Protein AF-A0A520DDQ4-F1 (afdb_monomer_lite)

Sequence (55 aa):
KKIIDACILDGLLSDWFLHCSNSMRIAPPLIITQAEIEEACQIILKNINLVLERQ

Radius of gyration: 11.67 Å; chains: 1; bounding box: 29×24×25 Å

Foldseek 3Di:
DQLQVQLVVVVQDWDDDPPDPPDIDRDDDPPDDPVNVVVSVVSSVVSVVVVVVVD

pLDDT: mean 78.01, std 11.08, range [49.09, 93.19]

Secondary structure (DSSP, 8-state):
-HHHHHHHHTT---EE-TT-TT-EE----TT--HHHHHHHHHHHHHHHHHHHTT-

Structure (mmCIF, N/CA/C/O backbone):
data_AF-A0A520DDQ4-F1
#
_entry.id   AF-A0A520DDQ4-F1
#
loop_
_atom_site.group_PDB
_atom_site.id
_atom_site.type_symbol
_atom_site.label_atom_id
_atom_site.label_alt_id
_atom_site.label_comp_id
_atom_site.label_asym_id
_atom_site.label_entity_id
_atom_site.label_seq_id
_atom_site.pdbx_PDB_ins_code
_atom_site.Cartn_x
_atom_site.Cartn_y
_atom_site.Cartn_z
_atom_site.occupancy
_atom_site.B_iso_or_equiv
_atom_site.auth_seq_id
_atom_site.auth_comp_id
_atom_site.auth_asym_id
_atom_site.auth_atom_id
_atom_site.pdbx_PDB_model_num
ATOM 1 N N . LYS A 1 1 ? 7.665 3.116 -12.819 1.00 58.12 1 LYS A N 1
ATOM 2 C CA . LYS A 1 1 ? 6.332 2.585 -13.213 1.00 58.12 1 LYS A CA 1
ATOM 3 C C . LYS A 1 1 ? 6.132 1.133 -12.772 1.00 58.12 1 LYS A C 1
ATOM 5 O O . LYS A 1 1 ? 5.187 0.909 -12.042 1.00 58.12 1 LYS A O 1
ATOM 10 N N . LYS A 1 2 ? 7.077 0.215 -13.049 1.00 71.75 2 LYS A N 1
ATOM 11 C CA . LYS A 1 2 ? 6.998 -1.224 -12.696 1.00 71.75 2 LYS A CA 1
ATOM 12 C C . LYS A 1 2 ? 6.508 -1.566 -11.273 1.00 71.75 2 LYS A C 1
ATOM 14 O O . LYS A 1 2 ? 5.742 -2.503 -11.128 1.00 71.75 2 LYS A O 1
ATOM 19 N N . ILE A 1 3 ? 6.937 -0.824 -10.247 1.00 74.19 3 ILE A N 1
ATOM 20 C CA . ILE A 1 3 ? 6.543 -1.089 -8.848 1.00 74.19 3 ILE A CA 1
ATOM 21 C C . ILE A 1 3 ? 5.052 -0.801 -8.617 1.00 74.19 3 ILE A C 1
ATOM 23 O O . ILE A 1 3 ? 4.388 -1.566 -7.934 1.00 74.19 3 ILE A O 1
ATOM 27 N N . ILE A 1 4 ? 4.512 0.270 -9.205 1.00 73.50 4 ILE A N 1
ATOM 28 C CA . ILE A 1 4 ? 3.116 0.683 -8.983 1.00 73.50 4 ILE A CA 1
ATOM 29 C C . ILE A 1 4 ? 2.158 -0.262 -9.704 1.00 73.50 4 ILE A C 1
ATOM 31 O O . ILE A 1 4 ? 1.178 -0.690 -9.109 1.00 73.50 4 ILE A O 1
ATOM 35 N N . ASP A 1 5 ? 2.504 -0.680 -10.923 1.00 75.88 5 ASP A N 1
ATOM 36 C CA . ASP A 1 5 ? 1.738 -1.702 -11.644 1.00 75.88 5 ASP A CA 1
ATOM 37 C C . ASP A 1 5 ? 1.703 -3.027 -10.857 1.00 75.88 5 ASP A C 1
ATOM 39 O O . ASP A 1 5 ? 0.665 -3.678 -10.780 1.00 75.88 5 ASP A O 1
ATOM 43 N N . ALA A 1 6 ? 2.818 -3.402 -10.219 1.00 78.94 6 ALA A N 1
ATOM 44 C CA . ALA A 1 6 ? 2.904 -4.609 -9.399 1.00 78.94 6 ALA A CA 1
ATOM 45 C C . ALA A 1 6 ? 2.104 -4.492 -8.084 1.00 78.94 6 ALA A C 1
ATOM 47 O O . ALA A 1 6 ? 1.379 -5.417 -7.726 1.00 78.94 6 ALA A O 1
ATOM 48 N N . CYS A 1 7 ? 2.136 -3.330 -7.422 1.00 78.88 7 CYS A N 1
ATOM 49 C CA . CYS A 1 7 ? 1.295 -3.050 -6.254 1.00 78.88 7 CYS A CA 1
ATOM 50 C C . CYS A 1 7 ?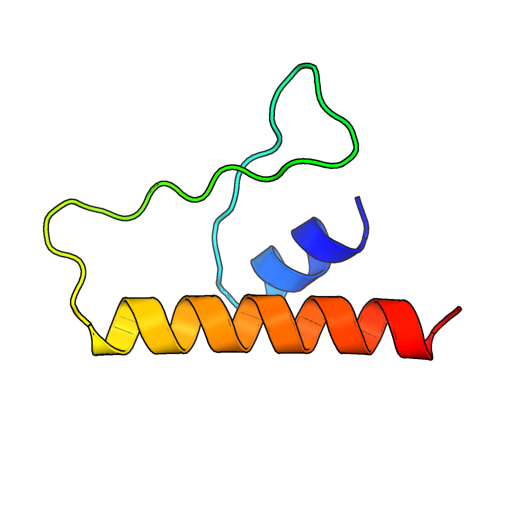 -0.208 -3.094 -6.583 1.00 78.88 7 CYS A C 1
ATOM 52 O O . CYS A 1 7 ? -0.977 -3.639 -5.795 1.00 78.88 7 CYS A O 1
ATOM 54 N N . ILE A 1 8 ? -0.625 -2.574 -7.746 1.00 79.44 8 ILE A N 1
ATOM 55 C CA . ILE A 1 8 ? -2.027 -2.618 -8.197 1.00 79.44 8 ILE A CA 1
ATOM 56 C C . ILE A 1 8 ? -2.483 -4.068 -8.414 1.00 79.44 8 ILE A C 1
ATOM 58 O O . ILE A 1 8 ? -3.602 -4.416 -8.041 1.00 79.44 8 ILE A O 1
ATOM 62 N N . LEU A 1 9 ? -1.623 -4.926 -8.976 1.00 80.06 9 LEU A N 1
ATOM 63 C CA . LEU A 1 9 ? -1.915 -6.355 -9.152 1.00 80.06 9 LEU A CA 1
ATOM 64 C C . LEU A 1 9 ? -2.066 -7.102 -7.819 1.00 80.06 9 LEU A C 1
ATOM 66 O O . LEU A 1 9 ? -2.899 -7.998 -7.724 1.00 80.06 9 LEU A O 1
ATOM 70 N N . ASP A 1 10 ? -1.300 -6.715 -6.800 1.00 80.25 10 ASP A N 1
ATOM 71 C CA . ASP A 1 10 ? -1.392 -7.262 -5.440 1.00 80.25 10 ASP A CA 1
ATOM 72 C C . ASP A 1 10 ? -2.539 -6.631 -4.612 1.00 80.25 10 ASP A C 1
ATOM 74 O O . ASP A 1 10 ? -2.665 -6.905 -3.422 1.00 80.25 10 ASP A O 1
ATOM 78 N N . GLY A 1 11 ? -3.399 -5.804 -5.223 1.00 78.12 11 GLY A N 1
ATOM 79 C CA . GLY A 1 11 ? -4.599 -5.251 -4.581 1.00 78.12 11 GLY A CA 1
ATOM 80 C C . GLY A 1 11 ? -4.390 -3.927 -3.844 1.00 78.12 11 GLY A C 1
ATOM 81 O O . GLY A 1 11 ? -5.333 -3.398 -3.256 1.00 78.12 11 GLY A O 1
ATOM 82 N N . LEU A 1 12 ? -3.190 -3.344 -3.908 1.00 80.25 12 LEU A N 1
ATOM 83 C CA . LEU A 1 12 ? -2.906 -2.036 -3.330 1.00 80.25 12 LEU A CA 1
ATOM 84 C C . LEU A 1 12 ? -3.127 -0.930 -4.369 1.00 80.25 12 LEU A C 1
ATOM 86 O O . LEU A 1 12 ? -2.296 -0.697 -5.250 1.00 80.25 12 LEU A O 1
ATOM 90 N N . LEU A 1 13 ? -4.239 -0.206 -4.232 1.00 72.56 13 LEU A N 1
ATOM 91 C CA . LEU A 1 13 ? -4.537 0.950 -5.073 1.00 72.56 13 LEU A CA 1
ATOM 92 C C . LEU A 1 13 ? -3.651 2.139 -4.666 1.00 72.56 13 LEU A C 1
ATOM 94 O O . LEU A 1 13 ? -3.799 2.701 -3.579 1.00 72.56 13 LEU A O 1
ATOM 98 N N . SER A 1 14 ? -2.733 2.539 -5.541 1.00 68.81 14 SER A N 1
ATOM 99 C CA . SER A 1 14 ? -1.888 3.718 -5.355 1.00 68.81 14 SER A CA 1
ATOM 100 C C . SER A 1 14 ? -1.888 4.586 -6.608 1.00 68.81 14 SER A C 1
ATOM 102 O O . SER A 1 14 ? -2.040 4.086 -7.723 1.00 68.8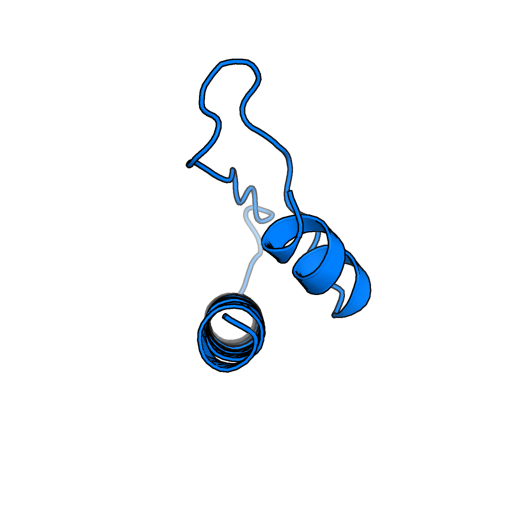1 14 SER A O 1
ATOM 104 N N . ASP A 1 15 ? -1.754 5.901 -6.423 1.00 65.94 15 ASP A N 1
ATOM 105 C CA . ASP A 1 15 ? -1.788 6.862 -7.528 1.00 65.94 15 ASP A CA 1
ATOM 106 C C . ASP A 1 15 ? -0.422 7.535 -7.720 1.00 65.94 15 ASP A C 1
ATOM 108 O O . ASP A 1 15 ? 0.338 7.775 -6.769 1.00 65.94 15 ASP A O 1
ATOM 112 N N . TRP A 1 16 ? -0.105 7.823 -8.979 1.00 61.12 16 TRP A N 1
ATOM 113 C CA . TRP A 1 16 ? 1.122 8.495 -9.384 1.00 61.12 16 TRP A CA 1
ATOM 114 C C . TRP A 1 16 ? 1.037 9.983 -9.055 1.00 61.12 16 TRP A C 1
ATOM 116 O O . TRP A 1 16 ? 0.089 10.669 -9.435 1.00 61.12 16 TRP A O 1
ATOM 126 N N . PHE A 1 17 ? 2.070 10.530 -8.412 1.00 59.50 17 PHE A N 1
ATOM 127 C CA . PHE A 1 17 ? 2.168 11.982 -8.282 1.00 59.50 17 PHE A CA 1
ATOM 128 C C . PHE A 1 17 ? 2.499 12.594 -9.647 1.00 59.50 17 PHE A C 1
ATOM 130 O O . PHE A 1 17 ? 3.481 12.207 -10.281 1.00 59.50 17 PHE A O 1
ATOM 137 N N . LEU A 1 18 ? 1.708 13.582 -10.077 1.00 60.66 18 LEU A N 1
ATOM 138 C CA . LEU A 1 18 ? 1.753 14.146 -11.433 1.00 60.66 18 LEU A CA 1
ATOM 139 C C . LEU A 1 18 ? 3.143 14.671 -11.859 1.00 60.66 18 LEU A C 1
ATOM 141 O O . LEU A 1 18 ?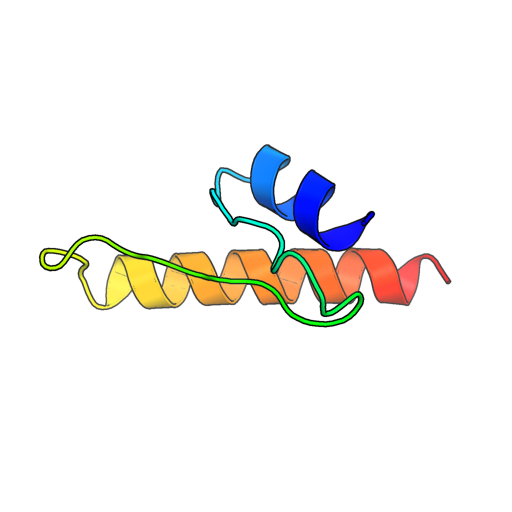 3.375 14.832 -13.054 1.00 60.66 18 LEU A O 1
ATOM 145 N N . HIS A 1 19 ? 4.051 14.976 -10.919 1.00 57.94 19 HIS A N 1
ATOM 146 C CA . HIS A 1 19 ? 5.347 15.637 -11.165 1.00 57.94 19 HIS A CA 1
ATOM 147 C C . HIS A 1 19 ? 6.564 14.970 -10.482 1.00 57.94 19 HIS A C 1
ATOM 149 O O . HIS A 1 19 ? 7.660 15.522 -10.539 1.00 57.94 19 HIS A O 1
ATOM 155 N N . CYS A 1 20 ? 6.421 13.784 -9.873 1.00 57.84 20 CYS A N 1
ATOM 156 C CA . CYS A 1 20 ? 7.546 13.069 -9.253 1.00 57.84 20 CYS A CA 1
ATOM 157 C C . CYS A 1 20 ? 7.609 11.612 -9.716 1.00 57.84 20 CYS A C 1
ATOM 159 O O . CYS A 1 20 ? 6.823 10.775 -9.286 1.00 57.84 20 CYS A O 1
ATOM 161 N N . SER A 1 21 ? 8.615 11.291 -10.531 1.00 63.19 21 SER A N 1
ATOM 162 C CA . SER A 1 21 ? 8.845 9.949 -11.090 1.00 63.19 21 SER A CA 1
ATOM 163 C C . SER A 1 21 ? 9.167 8.865 -10.055 1.00 63.19 21 SER A C 1
ATOM 165 O O . SER A 1 21 ? 9.097 7.674 -10.366 1.00 63.19 21 SER A O 1
ATOM 167 N N . ASN A 1 22 ? 9.536 9.285 -8.843 1.00 66.88 22 ASN A N 1
ATOM 168 C CA . ASN A 1 22 ? 10.073 8.435 -7.782 1.00 66.88 22 ASN A CA 1
ATOM 169 C C . ASN A 1 22 ? 9.193 8.447 -6.520 1.00 66.88 22 ASN A C 1
ATOM 171 O O . ASN A 1 22 ? 9.611 7.936 -5.484 1.00 66.88 22 ASN A O 1
ATOM 175 N N . SER A 1 23 ? 7.999 9.041 -6.580 1.00 68.56 23 SER A N 1
ATOM 176 C CA . SER A 1 23 ? 7.115 9.191 -5.421 1.00 68.56 23 SER A CA 1
ATOM 177 C C . SER A 1 23 ? 5.730 8.625 -5.720 1.00 68.56 23 SER A C 1
ATOM 179 O O . SER A 1 23 ? 5.185 8.825 -6.803 1.00 68.56 23 SER A O 1
ATOM 181 N N . MET A 1 24 ? 5.155 7.934 -4.741 1.00 71.69 24 MET A N 1
ATOM 182 C CA . MET A 1 24 ? 3.839 7.302 -4.819 1.00 71.69 24 MET A CA 1
ATOM 183 C C . MET A 1 24 ? 2.926 7.912 -3.757 1.00 71.69 24 MET A C 1
ATOM 185 O O . MET A 1 24 ? 3.370 8.136 -2.630 1.00 71.69 24 MET A O 1
ATOM 189 N N . ARG A 1 25 ? 1.658 8.172 -4.094 1.00 78.06 25 ARG A N 1
ATOM 190 C CA . ARG A 1 25 ? 0.654 8.594 -3.112 1.00 78.06 25 ARG A CA 1
ATOM 191 C C . ARG A 1 25 ? -0.102 7.379 -2.596 1.00 78.06 25 ARG A C 1
ATOM 193 O O . ARG A 1 25 ? -0.662 6.615 -3.378 1.00 78.06 25 ARG A O 1
ATOM 200 N N . ILE A 1 26 ? -0.174 7.265 -1.277 1.00 77.38 26 ILE A N 1
ATOM 201 C CA . ILE A 1 26 ? -1.037 6.312 -0.583 1.00 77.38 26 ILE A CA 1
ATOM 202 C C . ILE A 1 26 ? -2.108 7.148 0.117 1.00 77.38 26 ILE A C 1
ATOM 204 O O . ILE A 1 26 ? -1.782 8.028 0.913 1.00 77.38 26 ILE A O 1
ATOM 208 N N . ALA A 1 27 ? -3.374 6.943 -0.243 1.00 79.94 27 ALA A N 1
ATOM 209 C CA . ALA A 1 27 ? -4.508 7.689 0.299 1.00 79.94 27 ALA A CA 1
ATOM 210 C C . ALA A 1 27 ? -5.514 6.708 0.918 1.00 79.94 27 ALA A C 1
ATOM 212 O O . ALA A 1 27 ? -6.529 6.402 0.290 1.00 79.94 27 ALA A O 1
ATOM 213 N N . PRO A 1 28 ? -5.218 6.171 2.114 1.00 81.44 28 PRO A N 1
ATOM 214 C CA . PRO A 1 28 ? -6.124 5.249 2.774 1.00 81.44 28 PRO A CA 1
ATOM 215 C C . PRO A 1 28 ? -7.385 5.983 3.265 1.00 81.44 28 PRO A C 1
ATO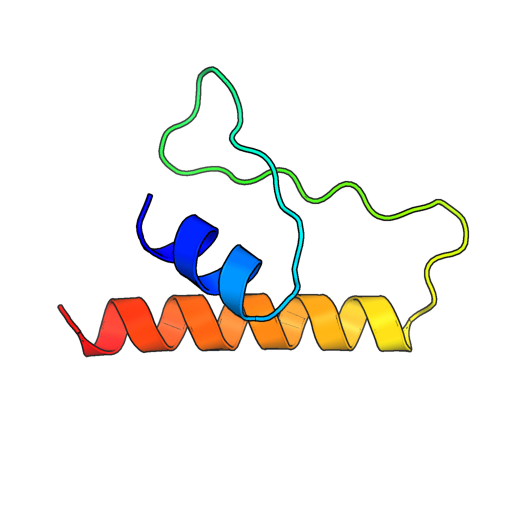M 217 O O . PRO A 1 28 ? -7.346 7.197 3.501 1.00 81.44 28 PRO A O 1
ATOM 220 N N . PRO A 1 29 ? -8.511 5.275 3.442 1.00 84.38 29 PRO A N 1
ATOM 221 C CA . PRO A 1 29 ? -9.702 5.854 4.048 1.00 84.38 29 PRO A CA 1
ATOM 222 C C . PRO A 1 29 ? -9.455 6.186 5.530 1.00 84.38 29 PRO A C 1
ATOM 224 O O . PRO A 1 29 ? -8.651 5.543 6.197 1.00 84.38 29 PRO A O 1
ATOM 227 N N . LEU A 1 30 ? -10.192 7.156 6.083 1.00 86.12 30 LEU A N 1
ATOM 228 C CA . LEU A 1 30 ? -10.065 7.568 7.496 1.00 86.12 30 LEU A CA 1
ATOM 229 C C . LEU A 1 30 ? -10.425 6.468 8.510 1.00 86.12 30 LEU A C 1
ATOM 231 O O . LEU A 1 30 ? -10.129 6.601 9.692 1.00 86.12 30 LEU A O 1
ATOM 235 N N . ILE A 1 31 ? -11.081 5.408 8.043 1.00 91.94 31 ILE A N 1
ATOM 236 C CA . ILE A 1 31 ? -11.480 4.237 8.828 1.00 91.94 31 ILE A CA 1
ATOM 237 C C . ILE A 1 31 ? -10.442 3.107 8.793 1.00 91.94 31 ILE A C 1
ATOM 239 O O . ILE A 1 31 ? -10.719 2.039 9.332 1.00 91.94 31 ILE A O 1
ATOM 243 N N . ILE A 1 32 ? -9.292 3.311 8.135 1.00 92.06 32 ILE A N 1
ATOM 244 C CA . ILE A 1 32 ? -8.265 2.274 8.006 1.00 92.06 32 ILE A CA 1
ATOM 245 C C . ILE A 1 32 ? -7.778 1.810 9.383 1.00 92.06 32 ILE A C 1
ATOM 247 O O . ILE A 1 32 ? -7.530 2.604 10.294 1.00 92.06 32 ILE A O 1
ATOM 251 N N . THR A 1 33 ? -7.637 0.503 9.524 1.00 93.19 33 THR A N 1
ATOM 252 C CA . THR A 1 33 ? -7.156 -0.159 10.731 1.00 93.19 33 THR A CA 1
ATOM 253 C C . THR A 1 33 ? -5.642 -0.350 10.692 1.00 93.19 33 THR A C 1
ATOM 255 O O . THR A 1 33 ? -5.014 -0.366 9.635 1.00 93.19 33 THR A O 1
ATOM 258 N N . GLN A 1 34 ? -5.033 -0.552 11.861 1.00 92.19 34 GLN A N 1
ATOM 259 C CA . GLN A 1 34 ? -3.597 -0.829 11.962 1.00 92.19 34 GLN A CA 1
ATOM 260 C C . GLN A 1 34 ? -3.182 -2.073 11.153 1.00 92.19 34 GLN A C 1
ATOM 262 O O . GLN A 1 34 ? -2.130 -2.066 10.522 1.00 92.19 34 GLN A O 1
ATOM 267 N N . ALA A 1 35 ? -4.026 -3.109 11.126 1.00 91.56 35 ALA A N 1
ATOM 268 C CA . ALA A 1 35 ? -3.767 -4.329 10.366 1.00 91.56 35 ALA A CA 1
ATOM 269 C C . ALA A 1 35 ? -3.723 -4.069 8.850 1.00 91.56 35 ALA A C 1
ATOM 271 O O . ALA A 1 35 ? -2.816 -4.545 8.175 1.00 91.56 35 ALA A O 1
ATOM 272 N N . GLU A 1 36 ? -4.644 -3.254 8.326 1.00 87.81 36 GLU A N 1
ATOM 273 C CA . GLU A 1 36 ? -4.660 -2.861 6.908 1.00 87.81 36 GLU A CA 1
ATOM 274 C C . GLU A 1 36 ? -3.452 -1.982 6.542 1.00 87.81 36 GLU A C 1
ATOM 276 O O . GLU A 1 36 ? -2.923 -2.079 5.435 1.00 87.81 36 GLU A O 1
ATOM 281 N N . ILE A 1 37 ? -2.974 -1.142 7.470 1.00 88.56 37 ILE A N 1
ATOM 282 C CA . ILE A 1 37 ? -1.732 -0.373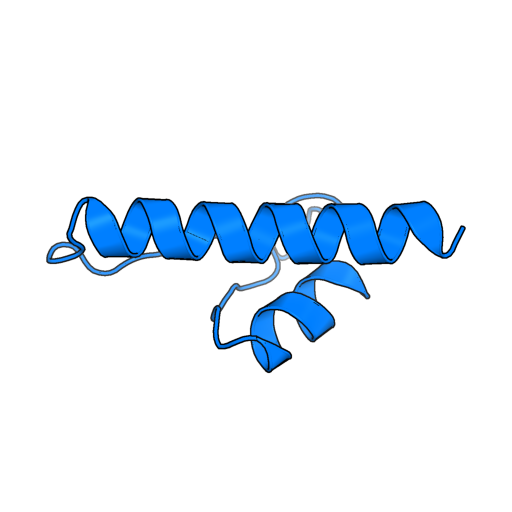 7.279 1.00 88.56 37 ILE A CA 1
ATOM 283 C C . ILE A 1 37 ? -0.533 -1.321 7.168 1.00 88.56 37 ILE A C 1
ATOM 285 O O . ILE A 1 37 ? 0.305 -1.156 6.280 1.00 88.56 37 ILE A O 1
ATOM 289 N N . GLU A 1 38 ? -0.435 -2.309 8.059 1.00 91.81 38 GLU A N 1
ATOM 290 C CA . GLU A 1 38 ? 0.647 -3.296 8.039 1.00 91.81 38 GLU A CA 1
ATOM 291 C C . GLU A 1 38 ? 0.621 -4.142 6.764 1.00 91.81 38 GLU A C 1
ATOM 293 O O . GLU A 1 38 ? 1.666 -4.318 6.136 1.00 91.81 38 GLU A O 1
ATOM 298 N N . GLU A 1 39 ? -0.560 -4.585 6.330 1.00 89.25 39 GLU A N 1
ATOM 299 C CA . GLU A 1 39 ? -0.751 -5.307 5.071 1.00 89.25 39 GLU A CA 1
ATOM 300 C C . GLU A 1 39 ? -0.315 -4.462 3.865 1.00 89.25 39 GLU A C 1
ATOM 302 O O . GLU A 1 39 ? 0.481 -4.917 3.038 1.00 89.25 39 GLU A O 1
ATOM 307 N N . ALA A 1 40 ? -0.739 -3.196 3.797 1.00 88.00 40 ALA A N 1
ATOM 308 C CA . ALA A 1 40 ? -0.327 -2.283 2.735 1.00 88.00 40 ALA A CA 1
ATOM 309 C C . ALA A 1 40 ? 1.201 -2.101 2.698 1.00 88.00 40 ALA A C 1
ATOM 311 O O . ALA A 1 40 ? 1.816 -2.191 1.633 1.00 88.00 40 ALA A O 1
ATOM 312 N N . CYS A 1 41 ? 1.837 -1.898 3.854 1.00 88.62 41 CYS A N 1
ATOM 313 C CA . CYS A 1 41 ? 3.293 -1.798 3.966 1.00 88.62 41 CYS A CA 1
ATOM 314 C C . CYS A 1 41 ? 4.004 -3.080 3.505 1.00 88.62 41 CYS A C 1
ATOM 316 O O . CYS A 1 41 ? 5.010 -2.999 2.794 1.00 88.62 41 CYS A O 1
ATOM 318 N N . GLN A 1 42 ? 3.484 -4.257 3.864 1.00 90.19 42 GLN A N 1
ATOM 319 C CA . GLN A 1 42 ? 4.032 -5.541 3.422 1.00 90.19 42 GLN A CA 1
ATOM 320 C C . GLN A 1 42 ? 3.945 -5.706 1.902 1.00 90.19 42 GLN A C 1
ATOM 322 O O . GLN A 1 42 ? 4.934 -6.097 1.279 1.00 90.19 42 GLN A O 1
ATOM 327 N N . ILE A 1 43 ? 2.809 -5.353 1.291 1.00 87.62 43 ILE A N 1
ATOM 328 C CA . ILE A 1 43 ? 2.627 -5.397 -0.167 1.00 87.62 43 ILE A CA 1
ATOM 329 C C . ILE A 1 43 ? 3.628 -4.467 -0.866 1.00 87.62 43 ILE A C 1
ATOM 331 O O . ILE A 1 43 ? 4.261 -4.864 -1.848 1.00 87.62 43 ILE A O 1
ATOM 335 N N . ILE A 1 44 ? 3.828 -3.251 -0.345 1.00 86.25 44 ILE A N 1
ATOM 336 C CA . ILE A 1 44 ? 4.792 -2.290 -0.903 1.00 86.25 44 ILE A CA 1
ATOM 337 C C . ILE A 1 44 ? 6.210 -2.861 -0.849 1.00 86.25 44 ILE A C 1
ATOM 339 O O . ILE A 1 44 ? 6.903 -2.882 -1.865 1.00 86.25 44 ILE A O 1
ATOM 343 N N . LEU A 1 45 ? 6.641 -3.348 0.317 1.00 87.31 45 LEU A N 1
ATOM 344 C CA . LEU A 1 45 ? 7.985 -3.898 0.507 1.00 87.31 45 LEU A CA 1
ATOM 345 C C . LEU A 1 45 ? 8.229 -5.133 -0.365 1.00 87.31 45 LEU A C 1
ATOM 347 O O . LEU A 1 45 ? 9.278 -5.235 -1.000 1.00 87.31 45 LEU A O 1
ATOM 351 N N . LYS A 1 46 ? 7.245 -6.036 -0.458 1.00 87.94 46 LYS A N 1
ATOM 352 C CA . LYS A 1 46 ? 7.281 -7.208 -1.343 1.00 87.94 46 LYS A CA 1
ATOM 353 C C . LYS A 1 46 ? 7.518 -6.797 -2.797 1.00 87.94 46 LYS A C 1
ATOM 355 O O . LYS A 1 46 ? 8.407 -7.343 -3.447 1.00 87.94 46 LYS A O 1
ATOM 360 N N . ASN A 1 47 ? 6.763 -5.821 -3.298 1.00 85.88 47 ASN A N 1
ATOM 361 C CA . ASN A 1 47 ? 6.876 -5.372 -4.686 1.00 85.88 47 ASN A CA 1
ATOM 362 C C . ASN A 1 47 ? 8.168 -4.586 -4.957 1.00 85.88 47 ASN A C 1
ATOM 364 O O . ASN A 1 47 ? 8.753 -4.729 -6.031 1.00 85.88 47 ASN A O 1
ATOM 368 N N . ILE A 1 48 ? 8.660 -3.807 -3.987 1.00 85.19 48 ILE A N 1
ATOM 369 C CA . ILE A 1 48 ? 9.972 -3.150 -4.076 1.00 85.19 48 ILE A CA 1
ATOM 370 C C . ILE A 1 48 ? 11.083 -4.200 -4.194 1.00 85.19 48 ILE A C 1
ATOM 372 O O . ILE A 1 48 ? 11.878 -4.130 -5.131 1.00 85.19 48 ILE A O 1
ATOM 376 N N . ASN A 1 49 ? 11.108 -5.194 -3.301 1.00 86.56 49 ASN A N 1
ATOM 377 C CA . ASN A 1 49 ? 12.121 -6.252 -3.316 1.00 86.56 49 ASN A CA 1
ATOM 378 C C . ASN A 1 49 ? 12.075 -7.067 -4.614 1.00 86.56 49 ASN A C 1
ATOM 380 O O . ASN A 1 49 ? 13.108 -7.272 -5.242 1.00 86.56 49 ASN A O 1
ATOM 384 N N . LEU A 1 50 ? 10.879 -7.443 -5.080 1.00 84.44 50 LEU A N 1
ATOM 385 C CA . LEU A 1 50 ? 10.705 -8.193 -6.327 1.00 84.44 50 LEU A CA 1
ATOM 386 C C . LEU A 1 50 ? 11.229 -7.438 -7.558 1.00 84.44 50 LEU A C 1
ATOM 388 O O . LEU A 1 50 ? 11.715 -8.052 -8.509 1.00 84.44 50 LEU A O 1
ATOM 392 N N . VAL A 1 51 ? 11.120 -6.107 -7.568 1.00 81.25 51 VAL A N 1
ATOM 393 C CA . VAL A 1 51 ? 11.664 -5.280 -8.653 1.00 81.25 51 VAL A CA 1
ATOM 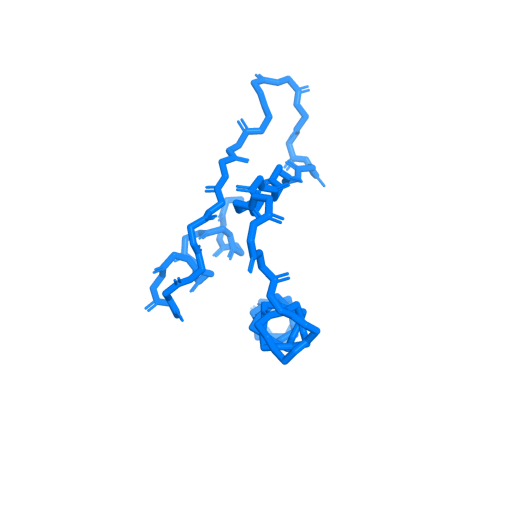394 C C . VAL A 1 51 ? 13.179 -5.104 -8.527 1.00 81.25 51 VAL A C 1
ATOM 396 O O . VAL A 1 51 ? 13.845 -5.078 -9.561 1.00 81.25 51 VAL A O 1
ATOM 399 N N . LEU A 1 52 ? 13.721 -5.014 -7.308 1.00 78.00 52 LEU A N 1
ATOM 400 C CA . LEU A 1 52 ? 15.165 -4.910 -7.061 1.00 78.00 52 LEU A CA 1
ATOM 401 C C . LEU A 1 52 ? 15.915 -6.210 -7.382 1.00 78.00 52 LEU A C 1
ATOM 403 O O . LEU A 1 52 ? 16.958 -6.146 -8.015 1.00 78.00 52 LEU A O 1
ATOM 407 N N . GLU A 1 53 ? 15.377 -7.380 -7.028 1.00 75.00 53 GLU A N 1
ATOM 408 C CA . GLU A 1 53 ? 15.981 -8.686 -7.359 1.00 75.00 53 GLU A CA 1
ATOM 409 C C . GLU A 1 53 ? 15.957 -9.006 -8.864 1.00 75.00 53 GLU A C 1
ATOM 411 O O . GLU A 1 53 ? 16.636 -9.921 -9.327 1.00 75.00 53 GLU A O 1
ATOM 416 N N . ARG A 1 54 ? 15.151 -8.273 -9.641 1.00 59.50 54 ARG A N 1
ATOM 417 C CA . ARG A 1 54 ? 15.042 -8.410 -11.101 1.00 59.50 54 ARG A CA 1
ATOM 418 C C . ARG A 1 54 ? 15.890 -7.398 -11.885 1.00 59.50 54 ARG A C 1
ATOM 420 O O . ARG A 1 54 ? 15.751 -7.354 -13.112 1.00 59.50 54 ARG A O 1
ATOM 427 N N . GLN A 1 55 ? 16.711 -6.583 -11.216 1.00 49.09 55 GLN A N 1
ATOM 428 C CA . GLN A 1 55 ? 17.743 -5.739 -11.840 1.00 49.09 55 GLN A CA 1
ATOM 429 C C . GLN A 1 55 ? 19.121 -6.383 -11.729 1.00 49.09 55 GLN A C 1
ATOM 431 O O . GLN A 1 55 ? 19.877 -6.228 -12.713 1.00 49.09 55 GLN A O 1
#